Protein AF-A0A9E3W577-F1 (afdb_monomer_lite)

Structure (mmCIF, N/CA/C/O backbone):
data_AF-A0A9E3W577-F1
#
_entry.id   AF-A0A9E3W577-F1
#
loop_
_atom_site.group_PDB
_atom_site.id
_atom_site.type_symbol
_atom_site.label_atom_id
_atom_site.label_alt_id
_atom_site.label_comp_id
_atom_site.label_asym_id
_atom_site.label_entity_id
_atom_site.label_seq_id
_atom_site.pdbx_PDB_ins_code
_atom_site.Cartn_x
_atom_site.Cartn_y
_atom_site.Cartn_z
_atom_site.occupancy
_atom_site.B_iso_or_equiv
_atom_site.auth_seq_id
_atom_site.auth_comp_id
_atom_site.auth_asym_id
_atom_site.auth_atom_id
_atom_site.pdbx_PDB_model_num
ATOM 1 N N . MET A 1 1 ? 33.898 -8.124 -42.158 1.00 42.09 1 MET A N 1
ATOM 2 C CA . MET A 1 1 ? 32.905 -7.024 -42.135 1.00 42.09 1 MET A CA 1
ATOM 3 C C . MET A 1 1 ? 31.691 -7.565 -42.871 1.00 42.09 1 MET A C 1
ATOM 5 O O . MET A 1 1 ? 31.854 -7.939 -44.015 1.00 42.09 1 MET A O 1
ATOM 9 N N . VAL A 1 2 ? 30.534 -7.824 -42.273 1.00 42.50 2 VAL A N 1
ATOM 10 C CA . VAL A 1 2 ? 29.738 -6.965 -41.393 1.00 42.50 2 VAL A CA 1
ATOM 11 C C . VAL A 1 2 ? 29.017 -7.844 -40.365 1.00 42.50 2 VAL A C 1
ATOM 13 O O . VAL A 1 2 ? 28.275 -8.755 -40.717 1.00 42.50 2 VAL A O 1
ATOM 16 N N . ALA A 1 3 ? 29.276 -7.563 -39.092 1.00 48.12 3 ALA A N 1
ATOM 17 C CA . ALA A 1 3 ? 28.424 -7.940 -37.976 1.00 48.12 3 ALA A CA 1
ATOM 18 C C . ALA A 1 3 ? 27.206 -7.008 -37.975 1.00 48.12 3 ALA A C 1
ATOM 20 O O . ALA A 1 3 ? 27.426 -5.816 -38.137 1.00 48.12 3 ALA A O 1
ATOM 21 N N . LEU A 1 4 ? 25.982 -7.525 -37.809 1.00 45.31 4 LEU A N 1
ATOM 22 C CA . LEU A 1 4 ? 24.817 -6.868 -37.173 1.00 45.31 4 LEU A CA 1
ATOM 23 C C . LEU A 1 4 ? 23.537 -7.684 -37.462 1.00 45.31 4 LEU A C 1
ATOM 25 O O . LEU A 1 4 ? 22.703 -7.312 -38.276 1.00 45.31 4 LEU A O 1
ATOM 29 N N . LEU A 1 5 ? 23.383 -8.825 -36.785 1.00 45.69 5 LEU A N 1
ATOM 30 C CA . LEU A 1 5 ? 22.120 -9.586 -36.711 1.00 45.69 5 LEU A CA 1
ATOM 31 C C . LEU A 1 5 ? 21.791 -9.988 -35.257 1.00 45.69 5 LEU A C 1
ATOM 33 O O . LEU A 1 5 ? 21.160 -11.006 -35.003 1.00 45.69 5 LEU A O 1
ATOM 37 N N . LEU A 1 6 ? 22.222 -9.190 -34.276 1.00 50.66 6 LEU A N 1
ATOM 38 C CA . LEU A 1 6 ? 22.044 -9.467 -32.840 1.00 50.66 6 LEU A CA 1
ATOM 39 C C . LEU A 1 6 ? 20.972 -8.570 -32.196 1.00 50.66 6 LEU A C 1
ATOM 41 O O . LEU A 1 6 ? 21.150 -8.085 -31.086 1.00 50.66 6 LEU A O 1
ATOM 45 N N . GLY A 1 7 ? 19.869 -8.311 -32.905 1.00 47.06 7 GLY A N 1
ATOM 46 C CA . GLY A 1 7 ? 18.843 -7.363 -32.451 1.00 47.06 7 GLY A CA 1
ATOM 47 C C . GLY A 1 7 ? 17.520 -7.950 -31.950 1.00 47.06 7 GLY A C 1
ATOM 48 O O . GLY A 1 7 ? 16.713 -7.185 -31.441 1.00 47.06 7 GLY A O 1
ATOM 49 N N . PHE A 1 8 ? 17.239 -9.252 -32.105 1.00 48.34 8 PHE A N 1
ATOM 50 C CA . PHE A 1 8 ? 15.836 -9.721 -32.067 1.00 48.34 8 PHE A CA 1
ATOM 51 C C . PHE A 1 8 ? 15.539 -10.993 -31.256 1.00 48.34 8 PHE A C 1
ATOM 53 O O . PHE A 1 8 ? 14.510 -11.628 -31.465 1.00 48.34 8 PHE A O 1
ATOM 60 N N . LEU A 1 9 ? 16.406 -11.384 -30.318 1.00 46.56 9 LEU A N 1
ATOM 61 C CA . LEU A 1 9 ? 16.220 -12.607 -29.520 1.00 46.56 9 LEU A CA 1
ATOM 62 C C . LEU A 1 9 ? 16.183 -12.340 -28.009 1.00 46.56 9 LEU A C 1
ATOM 64 O O . LEU A 1 9 ? 16.753 -13.094 -27.224 1.00 46.56 9 LEU A O 1
ATOM 68 N N . ALA A 1 10 ? 15.457 -11.311 -27.571 1.00 54.50 10 ALA A N 1
ATOM 69 C CA . ALA A 1 10 ? 14.866 -11.370 -26.236 1.00 54.50 10 ALA A CA 1
ATOM 70 C C . ALA A 1 10 ? 13.731 -12.412 -26.291 1.00 54.50 10 ALA A C 1
ATOM 72 O O . ALA A 1 10 ? 12.581 -12.092 -26.579 1.00 54.50 10 ALA A O 1
ATOM 73 N N . GLY A 1 11 ? 14.083 -13.693 -26.148 1.00 53.47 11 GLY A N 1
ATOM 74 C CA . GLY A 1 11 ? 13.133 -14.803 -26.211 1.00 53.47 11 GLY A CA 1
ATOM 75 C C . GLY A 1 11 ? 12.069 -14.736 -25.102 1.00 53.47 11 GLY A C 1
ATOM 76 O O . GLY A 1 11 ? 12.262 -14.033 -24.106 1.00 53.47 11 GLY A O 1
ATOM 77 N N . PRO A 1 12 ? 10.966 -15.502 -25.222 1.00 61.22 12 PRO A N 1
ATOM 78 C CA . PRO A 1 12 ? 9.857 -15.499 -24.258 1.00 61.22 12 PRO A CA 1
ATOM 79 C C . PRO A 1 12 ? 10.310 -15.716 -22.806 1.00 61.22 12 PRO A C 1
ATOM 81 O O . PRO A 1 12 ? 9.724 -15.128 -21.899 1.00 61.22 12 PRO A O 1
ATOM 84 N N . ALA A 1 13 ? 11.403 -16.460 -22.599 1.00 65.44 13 ALA A N 1
ATOM 85 C CA . ALA A 1 13 ? 12.012 -16.696 -21.292 1.00 65.44 13 ALA A CA 1
ATOM 86 C C . ALA A 1 13 ? 12.404 -15.398 -20.558 1.00 65.44 13 ALA A C 1
ATOM 88 O O . ALA A 1 13 ? 12.090 -15.250 -19.379 1.00 65.44 13 ALA A O 1
ATOM 89 N N . ALA A 1 14 ? 12.996 -14.417 -21.250 1.00 63.38 14 ALA A N 1
ATOM 90 C CA . ALA A 1 14 ? 13.384 -13.142 -20.638 1.00 63.38 14 ALA A CA 1
ATOM 91 C C . ALA A 1 14 ? 12.154 -12.309 -20.229 1.00 63.38 14 ALA A C 1
ATOM 93 O O . ALA A 1 14 ? 12.117 -11.719 -19.150 1.00 63.38 14 ALA A O 1
ATOM 94 N N . ALA A 1 15 ? 11.101 -12.314 -21.053 1.00 62.78 15 ALA A N 1
ATOM 95 C CA . ALA A 1 15 ? 9.836 -11.652 -20.726 1.00 62.78 15 ALA A CA 1
ATOM 96 C C . ALA A 1 15 ? 9.115 -12.330 -19.542 1.00 62.78 15 ALA A C 1
ATOM 98 O O . ALA A 1 15 ? 8.513 -11.657 -18.700 1.00 62.78 15 ALA A O 1
ATOM 99 N N . GLN A 1 16 ? 9.202 -13.660 -19.444 1.00 68.81 16 GLN A N 1
ATOM 100 C CA . GLN A 1 16 ? 8.638 -14.441 -18.342 1.00 68.81 16 GLN A CA 1
ATOM 101 C C . GLN A 1 16 ? 9.371 -14.173 -17.020 1.00 68.81 16 GLN A C 1
ATOM 103 O O . GLN A 1 16 ? 8.717 -13.933 -16.005 1.00 68.81 16 GLN A O 1
ATOM 108 N N . GLU A 1 17 ? 10.704 -14.114 -17.024 1.00 65.75 17 GLU A N 1
ATOM 109 C CA . GLU A 1 17 ? 11.502 -13.784 -15.835 1.00 65.75 17 GLU A CA 1
ATOM 110 C C . GLU A 1 17 ? 11.209 -12.376 -15.299 1.00 65.75 17 GLU A C 1
ATOM 112 O O . GLU A 1 17 ? 11.014 -12.196 -14.091 1.00 65.75 17 GLU A O 1
ATOM 117 N N . VAL A 1 18 ? 11.102 -11.381 -16.189 1.00 76.31 18 VAL A N 1
ATOM 118 C CA . VAL A 1 18 ? 10.700 -10.015 -15.817 1.00 76.31 18 VAL A CA 1
ATOM 119 C C . VAL A 1 18 ? 9.293 -10.018 -15.219 1.00 76.31 18 VAL A C 1
ATOM 121 O O . VAL A 1 18 ? 9.070 -9.406 -14.172 1.00 76.31 18 VAL A O 1
ATOM 124 N N . SER A 1 19 ? 8.352 -10.757 -15.816 1.00 84.06 19 SER A N 1
ATOM 125 C CA . SER A 1 19 ? 6.991 -10.863 -15.287 1.00 84.06 19 SER A CA 1
ATOM 126 C C . SER A 1 19 ? 6.948 -11.498 -13.893 1.00 84.06 19 SER A C 1
ATOM 128 O O . SER A 1 19 ? 6.181 -11.039 -13.045 1.00 84.06 19 SER A O 1
ATOM 130 N N . GLU A 1 20 ? 7.735 -12.540 -13.629 1.00 90.06 20 GLU A N 1
ATOM 131 C CA . GLU A 1 20 ? 7.785 -13.182 -12.309 1.00 90.06 20 GLU A CA 1
ATOM 132 C C . GLU A 1 20 ? 8.512 -12.318 -11.272 1.00 90.06 20 GLU A C 1
ATOM 134 O O . GLU A 1 20 ? 8.122 -12.275 -10.103 1.00 90.06 20 GLU A O 1
ATOM 139 N N . SER A 1 21 ? 9.533 -11.568 -11.689 1.00 90.88 21 SER A N 1
ATOM 140 C CA . SER A 1 21 ? 10.171 -10.551 -10.847 1.00 90.88 21 SER A CA 1
ATOM 141 C C . SER A 1 21 ? 9.172 -9.469 -10.423 1.00 90.88 21 SER A C 1
ATOM 143 O O . SER A 1 21 ? 9.013 -9.206 -9.231 1.00 90.88 21 SER A O 1
ATOM 145 N N . VAL A 1 22 ? 8.402 -8.925 -11.372 1.00 92.62 22 VAL A N 1
ATOM 146 C CA . VAL A 1 22 ? 7.334 -7.946 -11.111 1.00 92.62 22 VAL A CA 1
ATOM 147 C C . VAL A 1 22 ? 6.308 -8.494 -10.121 1.00 92.62 22 VAL A C 1
ATOM 149 O O . VAL A 1 22 ? 6.000 -7.838 -9.126 1.00 92.62 22 VAL A O 1
ATOM 152 N N . LYS A 1 23 ? 5.800 -9.713 -10.343 1.00 94.81 23 LYS A N 1
ATOM 153 C CA . LYS A 1 23 ? 4.814 -10.332 -9.443 1.00 94.81 23 LYS A CA 1
ATOM 154 C C . LYS A 1 23 ? 5.369 -10.517 -8.029 1.00 94.81 23 LYS A C 1
ATOM 156 O O . LYS A 1 23 ? 4.644 -10.261 -7.068 1.00 94.81 23 LYS A O 1
ATOM 161 N N . ARG A 1 24 ? 6.630 -10.939 -7.884 1.00 96.19 24 ARG A N 1
ATOM 162 C CA . ARG A 1 24 ? 7.284 -11.079 -6.571 1.00 96.19 24 ARG A CA 1
ATOM 163 C C . ARG A 1 24 ? 7.429 -9.734 -5.865 1.00 96.19 24 ARG A C 1
ATOM 165 O O . ARG A 1 24 ? 7.054 -9.634 -4.698 1.00 96.19 24 ARG A O 1
ATOM 172 N N . THR A 1 25 ? 7.886 -8.702 -6.571 1.00 95.88 25 THR A N 1
ATOM 173 C CA . THR A 1 25 ? 7.993 -7.338 -6.032 1.00 95.88 25 THR A CA 1
ATOM 174 C C . THR A 1 25 ? 6.634 -6.812 -5.578 1.00 95.88 25 THR A C 1
ATOM 176 O O . THR A 1 25 ? 6.505 -6.353 -4.444 1.00 95.88 25 THR A O 1
ATOM 179 N N . CYS A 1 26 ? 5.598 -6.953 -6.412 1.00 97.19 26 CYS A N 1
ATOM 180 C CA . CYS A 1 26 ? 4.244 -6.527 -6.067 1.00 97.19 26 CYS A CA 1
ATOM 181 C C . CYS A 1 26 ? 3.706 -7.235 -4.827 1.00 97.19 26 CYS A C 1
ATOM 183 O O . CYS A 1 26 ? 3.121 -6.587 -3.964 1.00 97.19 26 CYS A O 1
ATOM 185 N N . ARG A 1 27 ? 3.927 -8.550 -4.710 1.00 98.06 27 ARG A N 1
ATOM 186 C CA . ARG A 1 27 ? 3.504 -9.319 -3.535 1.00 98.06 27 ARG A CA 1
ATOM 187 C C . ARG A 1 27 ? 4.238 -8.846 -2.283 1.00 98.06 27 ARG A C 1
ATOM 189 O O . ARG A 1 27 ? 3.604 -8.519 -1.291 1.00 98.06 27 ARG A O 1
ATOM 196 N N . SER A 1 28 ? 5.561 -8.698 -2.365 1.00 97.44 28 SER A N 1
ATOM 197 C CA . SER A 1 28 ? 6.380 -8.233 -1.243 1.00 97.44 28 SER A CA 1
ATOM 198 C C . SER A 1 28 ? 5.968 -6.846 -0.742 1.00 97.44 28 SER A C 1
ATOM 200 O O . SER A 1 28 ? 5.893 -6.637 0.469 1.00 97.44 28 SER A O 1
ATOM 202 N N . ILE A 1 29 ? 5.736 -5.889 -1.646 1.00 97.50 29 ILE A N 1
ATOM 203 C CA . ILE A 1 29 ? 5.335 -4.530 -1.268 1.00 97.50 29 ILE A CA 1
ATOM 204 C C . ILE A 1 29 ? 3.918 -4.505 -0.716 1.00 97.50 29 ILE A C 1
ATOM 206 O O . ILE A 1 29 ? 3.716 -3.943 0.358 1.00 97.50 29 ILE A O 1
ATOM 210 N N . ALA A 1 30 ? 2.965 -5.147 -1.390 1.00 98.19 30 ALA A N 1
ATOM 211 C CA . ALA A 1 30 ? 1.586 -5.167 -0.926 1.00 98.19 30 ALA A CA 1
ATOM 212 C C . ALA A 1 30 ? 1.466 -5.840 0.448 1.00 98.19 30 ALA A C 1
ATOM 214 O O . ALA A 1 30 ? 0.887 -5.263 1.362 1.00 98.19 30 ALA A O 1
ATOM 215 N N . ASP A 1 31 ? 2.100 -6.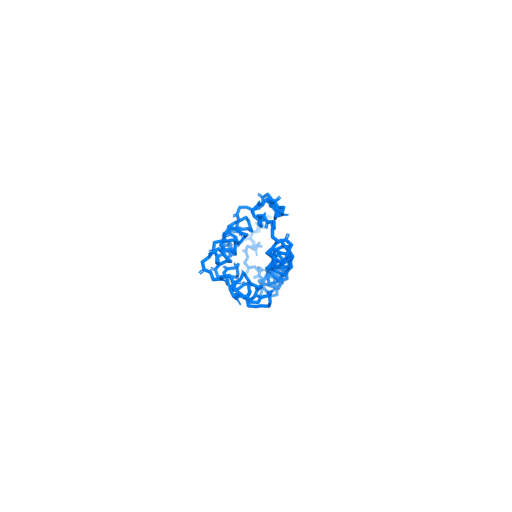995 0.651 1.00 98.50 31 ASP A N 1
ATOM 216 C CA . ASP A 1 31 ? 2.048 -7.699 1.933 1.00 98.50 31 ASP A CA 1
ATOM 217 C C . ASP A 1 31 ? 2.710 -6.885 3.057 1.00 98.50 31 ASP A C 1
ATOM 219 O O . ASP A 1 31 ? 2.188 -6.798 4.171 1.00 98.50 31 ASP A O 1
ATOM 223 N N . ARG A 1 32 ? 3.869 -6.266 2.785 1.00 98.06 32 ARG A N 1
ATOM 224 C CA . ARG A 1 32 ? 4.574 -5.438 3.775 1.00 98.06 32 ARG A CA 1
ATOM 225 C C . ARG A 1 32 ? 3.750 -4.214 4.157 1.00 98.06 32 ARG A C 1
ATOM 227 O O . ARG A 1 32 ? 3.586 -3.945 5.344 1.00 98.06 32 ARG A O 1
ATOM 234 N N . THR A 1 33 ? 3.239 -3.488 3.171 1.00 98.19 33 THR A N 1
ATOM 235 C CA . THR A 1 33 ? 2.444 -2.283 3.402 1.00 98.19 33 THR A CA 1
ATOM 236 C C . THR A 1 33 ? 1.129 -2.614 4.099 1.00 98.19 33 THR A C 1
ATOM 238 O O . THR A 1 33 ? 0.763 -1.914 5.041 1.00 98.19 33 THR A O 1
ATOM 241 N N . ALA A 1 34 ? 0.458 -3.706 3.722 1.00 98.44 34 ALA A N 1
ATOM 242 C CA . ALA A 1 34 ? -0.782 -4.131 4.361 1.00 98.44 34 ALA A CA 1
ATOM 243 C C . ALA A 1 34 ? -0.573 -4.462 5.841 1.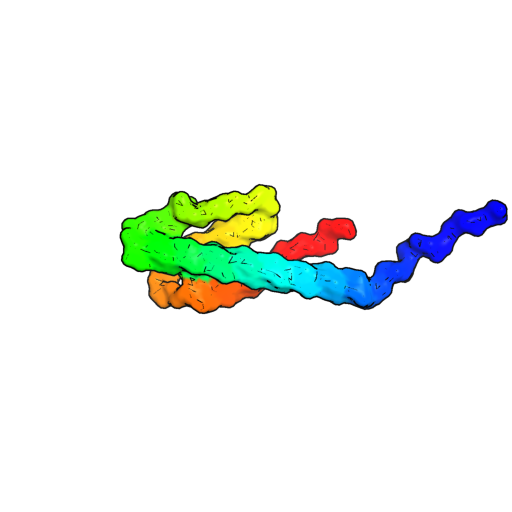00 98.44 34 ALA A C 1
ATOM 245 O O . ALA A 1 34 ? -1.316 -3.956 6.680 1.00 98.44 34 ALA A O 1
ATOM 246 N N . ARG A 1 35 ? 0.483 -5.219 6.176 1.00 98.31 35 ARG A N 1
ATOM 247 C CA . ARG A 1 35 ? 0.865 -5.496 7.572 1.00 98.31 35 ARG A CA 1
ATOM 248 C C . ARG A 1 35 ? 1.074 -4.223 8.379 1.00 98.31 35 ARG A C 1
ATOM 250 O O . ARG A 1 35 ? 0.562 -4.110 9.490 1.00 98.31 35 ARG A O 1
ATOM 257 N N . THR A 1 36 ? 1.822 -3.266 7.830 1.00 98.12 36 THR A N 1
ATOM 258 C CA . THR A 1 36 ? 2.093 -1.991 8.506 1.00 98.12 36 THR A CA 1
ATOM 259 C C . THR A 1 36 ? 0.813 -1.192 8.733 1.00 98.12 36 THR A C 1
ATOM 261 O O . THR A 1 36 ? 0.601 -0.694 9.836 1.00 98.12 36 THR A O 1
ATOM 264 N N . ILE A 1 37 ? -0.060 -1.106 7.726 1.00 98.00 37 ILE A N 1
ATOM 265 C CA . ILE A 1 37 ? -1.336 -0.395 7.847 1.00 98.00 37 ILE A CA 1
ATOM 266 C C . ILE A 1 37 ? -2.239 -1.080 8.874 1.00 98.00 37 ILE A C 1
ATOM 268 O O . ILE A 1 37 ? -2.736 -0.419 9.781 1.00 98.00 37 ILE A O 1
ATOM 272 N N . ALA A 1 38 ? -2.410 -2.400 8.784 1.00 97.12 38 ALA A N 1
ATOM 273 C CA . ALA A 1 38 ? -3.255 -3.159 9.700 1.00 97.12 38 ALA A CA 1
ATOM 274 C C . ALA A 1 38 ? -2.760 -3.060 11.151 1.00 97.12 38 ALA A C 1
ATOM 276 O O . ALA A 1 38 ? -3.562 -2.911 12.072 1.00 97.12 38 ALA A O 1
ATOM 277 N N . TYR A 1 39 ? -1.440 -3.097 11.366 1.00 96.50 39 TYR A N 1
ATOM 278 C CA . TYR A 1 39 ? -0.847 -2.826 12.674 1.00 96.50 39 TYR A CA 1
ATOM 279 C C . TYR A 1 39 ? -1.192 -1.419 13.173 1.00 96.50 39 TYR A C 1
ATOM 281 O O . TYR A 1 39 ? -1.701 -1.287 14.282 1.00 96.50 39 TYR A O 1
ATOM 289 N N . ALA A 1 40 ? -0.952 -0.388 12.358 1.00 96.75 40 ALA A N 1
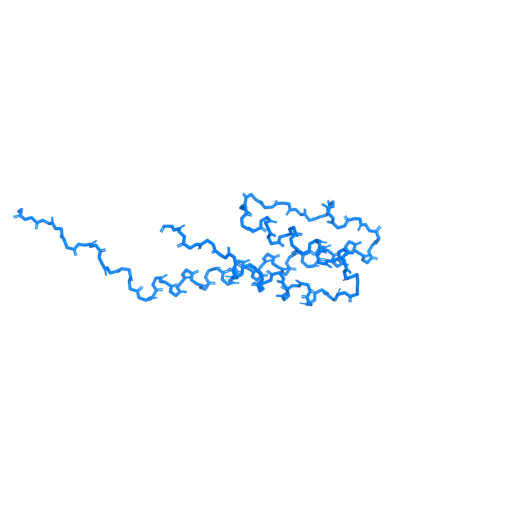ATOM 290 C CA . ALA A 1 40 ? -1.182 1.000 12.746 1.00 96.75 40 ALA A CA 1
ATOM 291 C C . ALA A 1 40 ? -2.655 1.252 13.103 1.00 96.75 40 ALA A C 1
ATOM 293 O O . ALA A 1 40 ? -2.937 1.810 14.159 1.00 96.75 40 ALA A O 1
ATOM 294 N N . VAL A 1 41 ? -3.589 0.736 12.297 1.00 94.88 41 VAL A N 1
ATOM 295 C CA . VAL A 1 41 ? -5.033 0.820 12.568 1.00 94.88 41 VAL A CA 1
ATOM 296 C C . VAL A 1 41 ? -5.390 0.149 13.897 1.00 94.88 41 VAL A C 1
ATOM 298 O O . VAL A 1 41 ? -6.051 0.765 14.728 1.00 94.88 41 VAL A O 1
ATOM 301 N N . ARG A 1 42 ? -4.914 -1.082 14.149 1.00 94.62 42 ARG A N 1
ATOM 302 C CA . ARG A 1 42 ? -5.162 -1.788 15.424 1.00 94.62 42 ARG A CA 1
ATOM 303 C C . ARG A 1 42 ? -4.565 -1.060 16.630 1.00 94.62 42 ARG A C 1
ATOM 305 O O . ARG A 1 42 ? -5.135 -1.116 17.714 1.00 94.62 42 ARG A O 1
ATOM 312 N N . ALA A 1 43 ? -3.429 -0.398 16.441 1.00 96.44 43 ALA A N 1
ATOM 313 C CA . ALA A 1 43 ? -2.747 0.380 17.469 1.00 96.44 43 ALA A CA 1
ATOM 314 C C . ALA A 1 43 ? -3.291 1.815 17.616 1.00 96.44 43 ALA A C 1
ATOM 316 O O . ALA A 1 43 ? -2.784 2.562 18.449 1.00 96.44 43 ALA A O 1
ATOM 317 N N . ASN A 1 44 ? -4.298 2.209 16.825 1.00 95.81 44 ASN A N 1
ATOM 318 C CA . ASN A 1 44 ? -4.822 3.575 16.758 1.00 95.81 44 ASN A CA 1
ATOM 319 C C . ASN A 1 44 ? -3.735 4.635 16.456 1.00 95.81 44 ASN A C 1
ATOM 321 O O . ASN A 1 44 ? -3.715 5.722 17.031 1.00 95.81 44 ASN A O 1
ATOM 325 N N . ILE A 1 45 ? -2.812 4.295 15.553 1.00 96.12 45 ILE A N 1
ATOM 326 C CA . ILE A 1 45 ? -1.743 5.153 15.028 1.00 96.12 45 ILE A CA 1
ATOM 327 C C . ILE A 1 45 ? -2.073 5.485 13.570 1.00 96.12 45 ILE A C 1
ATOM 329 O O . ILE A 1 45 ? -2.544 4.618 12.837 1.00 96.12 45 ILE A O 1
ATOM 333 N N . ASP A 1 46 ? -1.782 6.710 13.121 1.00 95.50 46 ASP A N 1
ATOM 334 C CA . ASP A 1 46 ? -1.933 7.084 11.710 1.00 95.50 46 ASP A CA 1
ATOM 335 C C . ASP A 1 46 ? -1.037 6.204 10.807 1.00 95.50 46 ASP A C 1
ATOM 337 O O . ASP A 1 46 ? 0.197 6.318 10.875 1.00 95.50 46 ASP A O 1
ATOM 341 N N . PRO A 1 47 ? -1.612 5.358 9.925 1.00 95.81 47 PRO A N 1
ATOM 342 C CA . PRO A 1 47 ? -0.844 4.490 9.038 1.00 95.81 47 PRO A CA 1
ATOM 343 C C . PRO A 1 47 ? 0.123 5.238 8.116 1.00 95.81 47 PRO A C 1
ATOM 345 O O . PRO A 1 47 ? 1.191 4.707 7.799 1.00 95.81 47 PRO A O 1
ATOM 348 N N . ALA A 1 48 ? -0.202 6.471 7.711 1.00 95.00 48 ALA A N 1
ATOM 349 C CA . ALA A 1 48 ? 0.641 7.265 6.816 1.00 95.00 48 ALA A CA 1
ATOM 350 C C . ALA A 1 48 ? 1.994 7.634 7.450 1.00 95.00 48 ALA A C 1
ATOM 352 O O . ALA A 1 48 ? 2.969 7.859 6.735 1.00 95.00 48 ALA A O 1
ATOM 353 N N . THR A 1 49 ? 2.072 7.641 8.785 1.00 96.38 49 THR A N 1
ATOM 354 C CA . THR A 1 49 ? 3.317 7.880 9.534 1.00 96.38 49 THR A CA 1
ATOM 355 C C . THR A 1 49 ? 4.183 6.626 9.672 1.00 96.38 49 THR A C 1
ATOM 357 O O . THR A 1 49 ? 5.368 6.728 9.978 1.00 96.38 49 THR A O 1
ATOM 360 N N . GLN A 1 50 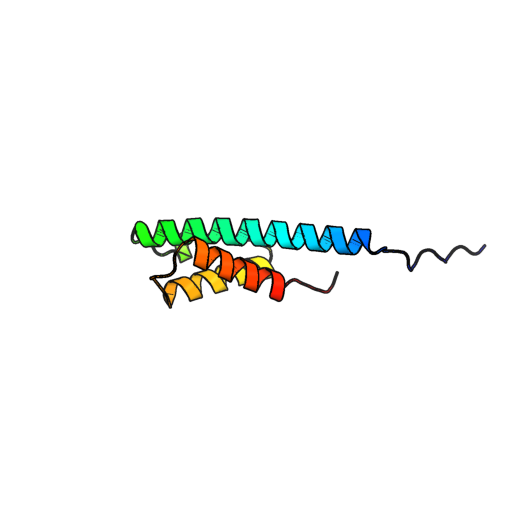? 3.600 5.441 9.459 1.00 96.88 50 GLN A N 1
ATOM 361 C CA . GLN A 1 50 ? 4.253 4.150 9.696 1.00 96.88 50 GLN A CA 1
ATOM 362 C C . GLN A 1 50 ? 4.757 3.495 8.408 1.00 96.88 50 GLN A C 1
ATOM 364 O O . GLN A 1 50 ? 5.746 2.758 8.424 1.00 96.88 50 GLN A O 1
ATOM 369 N N . VAL A 1 51 ? 4.081 3.733 7.280 1.00 94.44 51 VAL A N 1
ATOM 370 C CA . VAL A 1 51 ? 4.492 3.179 5.987 1.00 94.44 51 VAL A CA 1
ATOM 371 C C . VAL A 1 51 ? 5.789 3.847 5.526 1.00 94.44 51 VAL A C 1
ATOM 373 O O . VAL A 1 51 ? 5.828 5.034 5.211 1.00 94.44 51 VAL A O 1
ATOM 376 N N . GLN A 1 52 ? 6.863 3.058 5.457 1.00 92.62 52 GLN A N 1
ATOM 377 C CA . GLN A 1 52 ? 8.144 3.511 4.918 1.00 92.62 52 GLN A CA 1
ATOM 378 C C . GLN A 1 52 ? 8.030 3.729 3.411 1.00 92.62 52 GLN A C 1
ATOM 380 O O . GLN A 1 52 ? 7.755 2.782 2.664 1.00 92.62 52 GLN A O 1
ATOM 385 N N . ARG A 1 53 ? 8.286 4.966 2.978 1.00 90.25 53 ARG A N 1
ATOM 386 C CA . ARG A 1 53 ? 8.301 5.317 1.559 1.00 90.25 53 ARG A CA 1
ATOM 387 C C . ARG A 1 53 ? 9.406 4.568 0.834 1.00 90.25 53 ARG A C 1
ATOM 389 O O . ARG A 1 53 ? 10.530 4.452 1.322 1.00 90.25 53 ARG A O 1
ATOM 396 N N . VAL A 1 54 ? 9.065 4.078 -0.345 1.00 92.00 54 VAL A N 1
ATOM 397 C CA . VAL A 1 54 ? 10.008 3.466 -1.278 1.00 92.00 54 VAL A CA 1
ATOM 398 C C . VAL A 1 54 ? 10.424 4.498 -2.331 1.00 92.00 54 VAL A C 1
ATOM 400 O O . VAL A 1 54 ? 9.600 5.322 -2.713 1.00 92.00 54 VAL A O 1
ATOM 403 N N . PRO A 1 55 ? 11.684 4.480 -2.801 1.00 87.94 55 PRO A N 1
ATOM 404 C CA . PRO A 1 55 ? 12.175 5.459 -3.777 1.00 87.94 55 PRO A CA 1
ATOM 405 C C . PRO A 1 55 ? 11.657 5.216 -5.204 1.00 87.94 55 PRO A C 1
ATOM 407 O O . PRO A 1 55 ? 11.764 6.093 -6.054 1.00 87.94 55 PRO A O 1
ATOM 410 N N . ASP A 1 56 ? 11.129 4.024 -5.484 1.00 94.44 56 ASP A N 1
ATOM 411 C CA . ASP A 1 56 ? 10.516 3.698 -6.769 1.00 94.44 56 ASP A CA 1
ATOM 412 C C . ASP A 1 56 ? 9.106 4.300 -6.843 1.00 94.44 56 ASP A C 1
ATOM 414 O O . ASP A 1 56 ? 8.238 3.951 -6.041 1.00 94.44 56 ASP A O 1
ATOM 418 N N . SER A 1 57 ? 8.877 5.197 -7.803 1.00 93.88 57 SER A N 1
ATOM 419 C CA . SER A 1 57 ? 7.636 5.977 -7.912 1.00 93.88 57 SER A CA 1
ATOM 420 C C . SER A 1 57 ? 6.399 5.128 -8.217 1.00 93.88 57 SER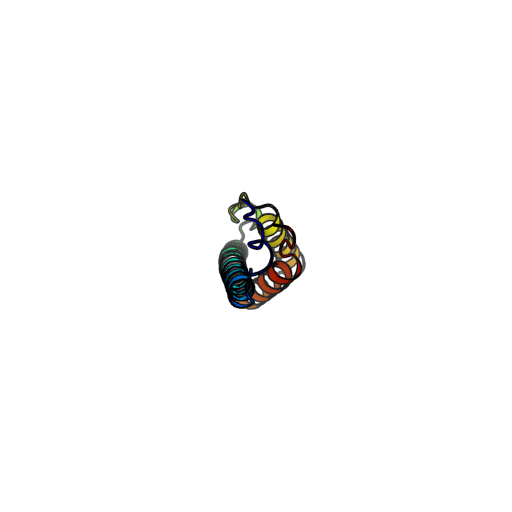 A C 1
ATOM 422 O O . SER A 1 57 ? 5.291 5.465 -7.795 1.00 93.88 57 SER A O 1
ATOM 424 N N . TRP A 1 58 ? 6.560 4.001 -8.916 1.00 94.75 58 TRP A N 1
ATOM 425 C CA . TRP A 1 58 ? 5.457 3.074 -9.149 1.00 94.75 58 TRP A CA 1
ATOM 426 C C . TRP A 1 58 ? 5.065 2.374 -7.849 1.00 94.75 58 TRP A C 1
ATOM 428 O O . TRP A 1 58 ? 3.882 2.347 -7.500 1.00 94.75 58 TRP A O 1
ATOM 438 N N . LEU A 1 59 ? 6.045 1.866 -7.098 1.00 96.56 59 LEU A N 1
ATOM 439 C CA . LEU A 1 59 ? 5.798 1.222 -5.808 1.00 96.56 59 LEU A CA 1
ATOM 440 C C . LEU A 1 59 ? 5.304 2.218 -4.745 1.00 96.56 59 LEU A C 1
ATOM 442 O O . LEU A 1 59 ? 4.444 1.861 -3.940 1.00 96.56 59 LEU A O 1
ATOM 446 N N . GLU A 1 60 ? 5.763 3.471 -4.768 1.00 96.81 60 GLU A N 1
ATOM 447 C CA . GLU A 1 60 ? 5.213 4.548 -3.934 1.00 96.81 60 GLU A CA 1
ATOM 448 C C . GLU A 1 60 ? 3.722 4.762 -4.245 1.00 96.81 60 GLU A C 1
ATOM 450 O O . GLU A 1 60 ? 2.893 4.836 -3.334 1.00 96.81 60 GLU A O 1
ATOM 455 N N . GLY A 1 61 ? 3.349 4.752 -5.529 1.00 97.19 61 GLY A N 1
ATOM 456 C CA . GLY A 1 61 ? 1.953 4.814 -5.961 1.00 97.19 61 GLY A CA 1
ATOM 457 C C . GLY A 1 61 ? 1.093 3.664 -5.425 1.00 97.19 61 GLY A C 1
ATOM 458 O O . GLY A 1 61 ? -0.072 3.877 -5.083 1.00 97.19 61 GLY A O 1
ATOM 459 N N . VAL A 1 62 ? 1.653 2.455 -5.294 1.00 97.94 62 VAL A N 1
ATOM 460 C CA . VAL A 1 62 ? 0.969 1.313 -4.658 1.00 97.94 62 VAL A CA 1
ATOM 461 C C . VAL A 1 62 ? 0.706 1.597 -3.179 1.00 97.94 62 VAL A C 1
ATOM 463 O O . VAL A 1 62 ? -0.415 1.402 -2.708 1.00 97.94 62 VAL A O 1
ATOM 466 N N . GLN A 1 63 ? 1.704 2.106 -2.451 1.00 97.94 63 GLN A N 1
ATOM 467 C CA . GLN A 1 63 ? 1.559 2.443 -1.032 1.00 97.94 63 GLN A CA 1
ATOM 468 C C . GLN A 1 63 ? 0.498 3.525 -0.807 1.00 97.94 63 GLN A C 1
ATOM 470 O O . GLN A 1 63 ? -0.363 3.373 0.060 1.00 97.94 63 GLN A O 1
ATOM 475 N N . ALA A 1 64 ? 0.517 4.582 -1.622 1.00 97.94 64 ALA A N 1
ATOM 476 C CA . ALA A 1 64 ? -0.470 5.655 -1.568 1.00 97.94 64 ALA A CA 1
ATOM 477 C C . ALA A 1 64 ? -1.892 5.142 -1.848 1.00 97.94 64 ALA A C 1
ATOM 479 O O . ALA A 1 64 ? -2.837 5.504 -1.143 1.00 97.94 64 ALA A O 1
ATOM 480 N N . HIS A 1 65 ? -2.047 4.257 -2.838 1.00 98.06 65 HIS A N 1
ATOM 481 C CA . HIS A 1 65 ? -3.332 3.639 -3.152 1.00 98.06 65 HIS A CA 1
ATOM 482 C C . HIS A 1 65 ? -3.878 2.818 -1.974 1.00 98.06 65 HIS A C 1
ATOM 484 O O . HIS A 1 65 ? -5.048 2.955 -1.617 1.00 98.06 65 HIS A O 1
ATOM 490 N N . MET A 1 66 ? -3.029 2.015 -1.330 1.00 98.38 66 MET A N 1
ATOM 491 C CA . MET A 1 66 ? -3.420 1.213 -0.169 1.00 98.38 66 MET A CA 1
ATOM 492 C C . MET A 1 66 ? -3.782 2.075 1.047 1.00 98.38 66 MET A C 1
ATOM 494 O O . MET A 1 66 ? -4.778 1.798 1.709 1.00 98.38 66 MET A O 1
ATOM 498 N N . LEU A 1 67 ? -3.024 3.141 1.325 1.00 97.88 67 LEU A N 1
ATOM 499 C CA . LEU A 1 67 ? -3.343 4.088 2.402 1.00 97.88 67 LEU A CA 1
ATOM 500 C C . LEU A 1 67 ? -4.714 4.745 2.191 1.00 97.88 67 LEU A C 1
ATOM 502 O O . LEU A 1 67 ? -5.506 4.849 3.126 1.00 97.88 67 LEU A O 1
ATOM 506 N N . LEU A 1 68 ? -5.021 5.136 0.952 1.00 97.88 68 LEU A N 1
ATOM 507 C CA . LEU A 1 68 ? -6.322 5.698 0.595 1.00 97.88 68 LEU A CA 1
ATOM 508 C C . LEU A 1 68 ? -7.459 4.670 0.702 1.00 97.88 68 LEU A C 1
ATOM 510 O O . LEU A 1 68 ? -8.567 5.017 1.106 1.00 97.88 68 LEU A O 1
ATOM 514 N N . ALA A 1 69 ? -7.209 3.413 0.332 1.00 97.44 69 ALA A N 1
ATOM 515 C CA . ALA A 1 69 ? -8.190 2.344 0.484 1.00 97.44 69 ALA A CA 1
ATOM 516 C C . ALA A 1 69 ? -8.502 2.091 1.966 1.00 97.44 69 ALA A C 1
ATOM 518 O O . ALA A 1 69 ? -9.670 2.061 2.346 1.00 97.44 69 ALA A O 1
ATOM 519 N N . ALA A 1 70 ? -7.472 2.001 2.809 1.00 96.50 70 ALA A N 1
ATOM 520 C CA . ALA A 1 70 ? -7.627 1.798 4.246 1.00 96.50 70 ALA A CA 1
ATOM 521 C C . ALA A 1 70 ? -8.360 2.960 4.937 1.00 96.50 70 ALA A C 1
ATOM 523 O O . ALA A 1 70 ? -9.178 2.722 5.821 1.00 96.50 70 ALA A O 1
ATOM 524 N N . SER A 1 71 ? -8.127 4.210 4.515 1.00 95.94 71 SER A N 1
ATOM 525 C CA . SER A 1 71 ? -8.839 5.365 5.082 1.00 95.94 71 SER A CA 1
ATOM 526 C C . SER A 1 71 ? -10.316 5.420 4.682 1.00 95.94 71 SER A C 1
ATOM 528 O O . SER A 1 71 ? -11.141 5.912 5.449 1.00 95.94 71 SER A O 1
ATOM 530 N N . ARG A 1 72 ? -10.674 4.896 3.502 1.00 96.31 72 ARG A N 1
ATOM 531 C CA . ARG A 1 72 ? -12.064 4.850 3.011 1.00 96.31 72 ARG A CA 1
ATOM 532 C C . ARG A 1 72 ? -12.837 3.615 3.455 1.00 96.31 72 ARG A C 1
ATOM 534 O O . ARG A 1 72 ? -14.059 3.670 3.549 1.00 96.31 72 ARG A O 1
ATOM 541 N N . ALA A 1 73 ? -12.142 2.514 3.707 1.00 94.19 73 ALA A N 1
ATOM 542 C CA . ALA A 1 73 ? -12.725 1.241 4.097 1.00 94.19 73 ALA A CA 1
ATOM 543 C C . ALA A 1 73 ? -11.956 0.665 5.302 1.00 94.19 73 ALA A C 1
ATOM 545 O O . ALA A 1 73 ? -11.189 -0.287 5.152 1.00 94.19 73 ALA A O 1
ATOM 546 N N . PRO A 1 74 ? -12.166 1.213 6.516 1.00 87.25 74 PRO A N 1
ATOM 547 C CA . PRO A 1 74 ? -11.428 0.808 7.719 1.00 87.25 74 PRO A CA 1
ATOM 548 C C . PRO A 1 74 ? -11.733 -0.627 8.179 1.00 87.25 74 PRO A C 1
ATOM 550 O O . PRO A 1 74 ? -11.052 -1.154 9.052 1.00 87.25 74 PRO A O 1
ATOM 553 N N . HIS A 1 75 ? -12.756 -1.260 7.601 1.00 90.88 75 HIS A N 1
ATOM 554 C CA . HIS A 1 75 ? -13.114 -2.656 7.843 1.00 90.88 75 HIS A CA 1
ATOM 555 C C . HIS A 1 75 ? -12.324 -3.646 6.975 1.00 90.88 75 HIS A C 1
ATOM 557 O O . HIS A 1 75 ? -12.469 -4.848 7.181 1.00 90.88 75 HIS A O 1
ATOM 563 N N . LEU A 1 76 ? -11.521 -3.173 6.009 1.00 94.19 76 LEU A N 1
ATOM 564 C CA . LEU A 1 76 ? -10.695 -4.062 5.197 1.00 94.19 76 LEU A CA 1
ATOM 565 C C . LEU A 1 76 ? -9.711 -4.821 6.082 1.00 94.19 76 LEU A C 1
ATOM 567 O O . LEU A 1 76 ? -8.962 -4.246 6.876 1.00 94.19 76 LEU A O 1
ATOM 571 N N . THR A 1 77 ? -9.687 -6.131 5.897 1.00 97.06 77 THR A N 1
ATOM 572 C CA . THR A 1 77 ? -8.689 -6.995 6.507 1.00 97.06 77 THR A CA 1
ATOM 573 C C . THR A 1 77 ? -7.317 -6.765 5.876 1.00 97.06 77 THR A C 1
ATOM 575 O O . THR A 1 77 ? -7.174 -6.267 4.757 1.00 97.06 77 THR A O 1
ATOM 578 N N . GLU A 1 78 ? -6.274 -7.191 6.587 1.00 98.06 78 GLU A N 1
ATOM 579 C CA . GLU A 1 78 ? -4.900 -7.162 6.080 1.00 98.06 78 GLU A CA 1
ATOM 580 C C . GLU A 1 78 ? -4.764 -7.900 4.736 1.00 98.06 78 GLU A C 1
ATOM 582 O O . GLU A 1 78 ? -4.128 -7.395 3.812 1.00 98.06 78 GLU A O 1
ATOM 587 N N . ALA A 1 79 ? -5.409 -9.063 4.602 1.00 98.25 79 ALA A N 1
ATOM 588 C CA . ALA A 1 79 ? -5.377 -9.868 3.385 1.00 98.25 79 ALA A CA 1
ATOM 589 C C . ALA A 1 79 ? -6.076 -9.181 2.200 1.00 98.25 79 ALA A C 1
ATOM 591 O O . ALA A 1 79 ? -5.551 -9.195 1.087 1.00 98.25 79 ALA A O 1
ATOM 592 N N . GLU A 1 80 ? -7.230 -8.546 2.424 1.00 98.38 80 GLU A N 1
ATOM 593 C CA . GLU A 1 80 ? -7.937 -7.801 1.373 1.00 98.38 80 GLU A CA 1
ATOM 594 C C . GLU A 1 80 ? -7.132 -6.585 0.918 1.00 98.38 80 GLU A C 1
ATOM 596 O O . GLU A 1 80 ? -7.024 -6.318 -0.281 1.00 98.38 80 GLU A O 1
ATOM 601 N N . LEU A 1 81 ? -6.504 -5.883 1.863 1.00 98.12 81 LEU A N 1
ATOM 602 C CA . LEU A 1 81 ? -5.657 -4.741 1.555 1.00 98.12 81 LEU A CA 1
ATOM 603 C C . LEU A 1 81 ? -4.422 -5.162 0.741 1.00 98.12 81 LEU A C 1
ATOM 605 O O . LEU A 1 81 ? -4.080 -4.502 -0.242 1.00 98.12 81 LEU A O 1
ATOM 609 N N . ALA A 1 82 ? -3.787 -6.282 1.100 1.00 98.62 82 ALA A N 1
ATOM 610 C CA . ALA A 1 82 ? -2.677 -6.855 0.342 1.00 98.62 82 ALA A CA 1
ATOM 611 C C . ALA A 1 82 ? -3.104 -7.276 -1.075 1.00 98.62 82 ALA A C 1
ATOM 613 O O . ALA A 1 82 ? -2.421 -6.960 -2.050 1.00 98.62 82 ALA A O 1
ATOM 614 N N . ALA A 1 83 ? -4.261 -7.928 -1.221 1.00 98.44 83 ALA A N 1
ATOM 615 C CA . ALA A 1 83 ? -4.791 -8.316 -2.527 1.00 98.44 83 ALA A CA 1
ATOM 616 C C . ALA A 1 83 ? -5.072 -7.095 -3.424 1.00 98.44 83 ALA A C 1
ATOM 618 O O . ALA A 1 83 ? -4.716 -7.095 -4.607 1.00 98.44 83 ALA A O 1
ATOM 619 N N . LEU A 1 84 ? -5.647 -6.033 -2.853 1.00 98.12 84 LEU A N 1
ATOM 620 C CA . LEU A 1 84 ? -5.900 -4.764 -3.536 1.00 98.12 84 LEU A CA 1
ATOM 621 C C . LEU A 1 84 ? -4.590 -4.103 -3.991 1.00 98.12 84 LEU A C 1
ATOM 623 O O . LEU A 1 84 ? -4.454 -3.744 -5.163 1.00 98.12 84 LEU A O 1
ATOM 627 N N . GLY A 1 85 ? -3.599 -4.012 -3.100 1.00 98.00 85 GLY A N 1
ATOM 628 C CA . GLY A 1 85 ? -2.275 -3.477 -3.423 1.00 98.00 85 GLY A CA 1
ATOM 629 C C . GLY A 1 85 ? -1.566 -4.271 -4.522 1.00 98.00 85 GLY A C 1
ATOM 630 O O . GLY A 1 85 ? -1.032 -3.688 -5.467 1.00 98.00 85 GLY A O 1
ATOM 631 N N . TYR A 1 86 ? -1.615 -5.603 -4.447 1.00 98.44 86 TYR A N 1
ATOM 632 C CA . TYR A 1 86 ? -1.033 -6.493 -5.451 1.00 98.44 86 TYR A CA 1
ATOM 633 C C . TYR A 1 86 ? -1.669 -6.289 -6.831 1.00 98.44 86 TYR A C 1
ATOM 635 O O . TYR A 1 86 ? -0.956 -6.100 -7.820 1.00 98.44 86 TYR A O 1
ATOM 643 N N . SER A 1 87 ? -3.004 -6.290 -6.890 1.00 98.00 87 SER A N 1
ATOM 644 C CA . SER A 1 87 ? -3.761 -6.097 -8.131 1.00 98.00 87 SER A CA 1
ATOM 645 C C . SER A 1 87 ? -3.436 -4.749 -8.782 1.00 98.00 87 SER A C 1
ATOM 647 O O . SER A 1 87 ? -3.122 -4.684 -9.977 1.00 98.00 87 SER A O 1
ATOM 649 N N . TYR A 1 88 ? -3.417 -3.677 -7.982 1.00 98.00 88 TYR A N 1
ATOM 650 C CA . TYR A 1 88 ? -3.061 -2.340 -8.450 1.00 98.00 88 TYR A CA 1
ATOM 651 C C . TYR A 1 88 ? -1.620 -2.281 -8.969 1.00 98.00 88 TYR A C 1
ATOM 653 O O . TYR A 1 88 ? -1.378 -1.776 -10.065 1.00 98.00 88 TYR A O 1
ATOM 661 N N . CYS A 1 89 ? -0.676 -2.855 -8.219 1.00 97.44 89 CYS A N 1
ATOM 662 C CA . CYS A 1 89 ? 0.733 -2.918 -8.589 1.00 97.44 89 CYS A CA 1
ATOM 663 C C . CYS A 1 89 ? 0.919 -3.562 -9.967 1.00 97.44 89 CYS A C 1
ATOM 665 O O . CYS A 1 89 ? 1.411 -2.909 -10.887 1.00 97.44 89 CYS A O 1
ATOM 667 N N . VAL A 1 90 ? 0.440 -4.796 -10.159 1.00 95.69 90 VAL A N 1
ATOM 668 C CA . VAL A 1 90 ? 0.592 -5.534 -11.428 1.00 95.69 90 VAL A CA 1
ATOM 669 C C . VAL A 1 90 ? -0.051 -4.797 -12.607 1.00 95.69 90 VAL A C 1
ATOM 671 O O . VAL A 1 90 ? 0.508 -4.795 -13.710 1.00 95.69 90 VAL A O 1
ATOM 674 N N . SER A 1 91 ? -1.200 -4.157 -12.376 1.00 93.94 91 SER A N 1
ATOM 675 C CA . SER A 1 91 ? -1.944 -3.407 -13.397 1.00 93.94 91 SER A CA 1
ATOM 676 C C . SER A 1 91 ? -1.252 -2.107 -13.810 1.00 93.94 91 SER A C 1
ATOM 678 O O . SER A 1 91 ? -1.440 -1.639 -14.929 1.00 93.94 91 SER A O 1
ATOM 680 N N . ARG A 1 92 ? -0.449 -1.519 -12.918 1.00 94.00 92 ARG A N 1
ATOM 681 C CA . ARG A 1 92 ? 0.270 -0.254 -13.134 1.00 94.00 92 ARG A CA 1
ATOM 682 C C . ARG A 1 92 ? 1.763 -0.433 -13.388 1.00 94.00 92 ARG A C 1
ATOM 684 O O . ARG A 1 92 ? 2.491 0.555 -13.360 1.00 94.00 92 ARG A O 1
ATOM 691 N N . ARG A 1 93 ? 2.219 -1.669 -13.617 1.00 90.44 93 ARG A N 1
ATOM 692 C CA . ARG A 1 93 ? 3.637 -1.952 -13.851 1.00 90.44 93 ARG A CA 1
ATOM 693 C C . ARG A 1 93 ? 4.184 -1.097 -15.006 1.00 90.44 93 ARG A C 1
ATOM 695 O O . ARG A 1 93 ? 3.509 -0.992 -16.034 1.00 90.44 93 ARG A O 1
ATOM 702 N N . PRO A 1 94 ? 5.393 -0.528 -14.873 1.00 86.94 94 PRO A N 1
ATOM 703 C CA . PRO A 1 94 ? 6.070 0.124 -15.984 1.00 86.94 94 PRO A CA 1
ATOM 704 C C . PRO A 1 94 ? 6.222 -0.851 -17.156 1.00 86.94 94 PRO A C 1
ATOM 706 O O . PRO A 1 94 ? 6.566 -2.018 -16.953 1.00 86.94 94 PRO A O 1
ATOM 709 N N . THR A 1 95 ? 5.922 -0.385 -18.366 1.00 80.25 95 THR A N 1
ATOM 710 C CA . THR A 1 95 ? 6.025 -1.183 -19.602 1.00 80.25 95 THR A CA 1
ATOM 711 C C . THR A 1 95 ? 7.211 -0.780 -20.472 1.00 80.25 95 THR A C 1
ATOM 713 O O . THR A 1 95 ? 7.620 -1.572 -21.314 1.00 80.25 95 THR A O 1
ATOM 716 N N . ASP A 1 96 ? 7.819 0.373 -20.190 1.00 61.91 96 ASP A N 1
ATOM 717 C CA . ASP A 1 96 ? 8.996 0.869 -20.892 1.00 61.91 96 ASP A CA 1
ATOM 718 C C . ASP A 1 96 ? 10.263 0.593 -20.067 1.00 61.91 96 ASP A C 1
ATOM 720 O O . ASP A 1 96 ? 10.440 1.136 -18.970 1.00 61.91 96 ASP A O 1
ATOM 724 N N . ARG A 1 97 ? 11.141 -0.265 -20.595 1.00 49.00 97 ARG A N 1
ATOM 725 C CA . ARG A 1 97 ? 12.569 -0.336 -20.261 1.00 49.00 97 ARG A CA 1
ATOM 726 C C . ARG A 1 97 ? 13.373 -0.707 -21.493 1.00 49.00 97 ARG A C 1
ATOM 728 O O . ARG A 1 97 ? 12.957 -1.662 -22.183 1.00 49.00 97 ARG A O 1
#

pLDDT: mean 87.14, std 17.28, range [42.09, 98.62]

Foldseek 3Di:
DDDDPPDDPPDVVVVVVVLVVLLVVQLVLLLVLLVLLQVCLVVVHQSVVRDDADPDPLSNVLSVVLSVVCVVCVVDHSVNSSVSSSVSSSVSDDPDD

Radius of gyration: 17.88 Å; chains: 1; bounding box: 46×25×60 Å

Sequence (97 aa):
MVALLLGFLAGPAAAQEVSESVKRTCRSIADRTARTIAYAVRANIDPATQVQRVPDSWLEGVQAHMLLAASRAPHLTEAELAALGYSYCVSRRPTDR

Secondary structure (DSSP, 8-state):
------SS---HHHHHHHHHHHHHHHHHHHHHHHHHHHHHHHTT--HHHHSPPPSSHHHHHHHHHHHHHHHH-TT--HHHHHHHHHHHHHHT-----

=== Feature glossary ===
Legend for the data blocks above and below:

— What the protein is —

The amino-acid sequence is the protein's primary structure: the linear order of residues from the N-terminus to the C-terminus, written in one-letter code. Everything else here — the 3D coordinates, the secondary structure, the domain annotations — is ultimately a consequence of this string.

Database cross-references. InterPro integrates a dozen domain/family signature databases into unified entries with residue-range hits. GO terms attach function/process/location labels with evidence codes. CATH codes position the fold in a four-level structural taxonomy. Organism is the NCBI-taxonomy species name.

— Where its atoms are —

The mmCIF block holds the 3D Cartesian coordinates of each backbone atom (N, Cα, C, O) in ångströms. mmCIF is the PDB's canonical archive format — a tagged-loop text representation of the atomic model.

The six renders are orthographic views along the three Cartesian axes in both directions. Representation (cartoon, sticks, or surface) and color scheme (sequence-rainbow or by-chain) vary across proteins so the training set covers all the common visualization conventions.

— Local backbone conformation —

Secondary structure is the local, repeating backbone conformation. DSSP classifies it into eight states by reading the hydrogen-bond network: three helix types (H, G, I), two β types (E, B), two non-regular types (T, S), and unstructured coil (-).

SS3 is a coarse helix/strand/coil call (letters a/b/c) made by the P-SEA algorithm from inter-Cα distances and dihedrals. It is less detailed than DSSP but needs only Cα positions.

Backbone dihedral angles. Every residue except chain termini has a φ (preceding-C → N → Cα → C) and a ψ (N → Cα → C → next-N). They are reported in degrees following the IUPAC sign convention. Secondary structure is essentially a statement about which (φ, ψ) basin each residue occupies.

— Global shape and packing —

The geometric summary reports three shape descriptors. Rg (radius of gyration) measures how spread out the Cα atoms are about their centre of mass; compact globular pr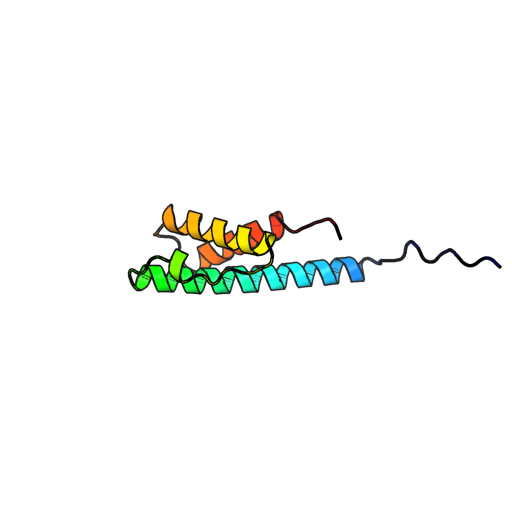oteins have small Rg, elongated or unfolded ones large. Cα contacts (<8 Å, |i−j|>4) count long-range residue pairs in spatial proximity — high for tightly packed folds, near zero for rods or random coil. The bounding-box extents give the protein's footprint along x, y, z in Å.

Solvent accessibility: the surface area of each residue that a 1.4 Å water probe can touch, in Å². When only backbone atoms are present the absolute values are lower than full-atom SASA (side chains contribute most of the area) and are flagged as backbone-only.

Plot images: a contact map (which residues are close in 3D, as an N×N binary image), a Ramachandran scatter (backbone torsion angles, revealing secondary-structure composition at a glance), and — for AlphaFold structures — a PAE heatmap (pairwise prediction confidence).

— Structural neighborhood —

Foldseek's 3Di representation compresses backbone geometry into a per-residue letter drawn from a learned twenty-state alphabet. It captures the tertiary interaction pattern around each residue — which residues are packed against it in space, regardless of where they are in sequence.

Structural nearest neighbors (via Foldseek easy-search vs the PDB). Reported per hit: target PDB id, E-value, and alignment TM-score. A TM-score above ~0.5 is the conventional threshold for 'same fold'.

— Confidence and disorder —

pLDDT (predicted Local Distance Difference Test) is AlphaFold's per-residue confidence score, ranging from 0 to 100. Values above 90 indicate high confidence (typically well-packed cores); 70–90 is confident; 50–70 low confidence; below 50 usually means the region is disordered or the prediction is unreliable there. AlphaFold stores pLDDT in the mmCIF B-factor column.

For experimental (PDB) structures, the B-factor (temperature factor) quantifies the positional spread of each atom in the crystal — a combination of thermal vibration and static disorder — in units of Å². High B-factors mark flexible loops or poorly resolved regions; low B-factors mark the rigid, well-ordered core.

Predicted Aligned Error (PAE) is an AlphaFold confidence matrix: entry (i, j) is the expected error in the position of residue j, in ångströms, when the prediction is superimposed on the true structure at residue i. Low PAE within a block of residues means that block is internally rigid and well-predicted; high PAE between two blocks means their relative placement is uncertain even if each block individually is confident.